Protein AF-A0A356HZ89-F1 (afdb_monomer)

Secondary structure (DSSP, 8-state):
------TT-------TTHHHHHHHHHH-S-------TTS-HHHHHHHH-TTSEEEETTSHHHHHHHHH-GGGGTTT-SSEEEESTTSSS-------PPP----

pLDDT: mean 74.41, std 18.17, range [31.27, 89.62]

Radius of gyration: 16.12 Å; Cα contacts (8 Å, |Δi|>4): 74; chains: 1; bounding box: 39×27×50 Å

Solvent-accessible surface area (backbone atoms only — not comparable to full-atom values): 6950 Å² total; per-residue (Å²): 134,84,79,88,76,66,97,80,72,86,73,82,77,84,58,88,59,52,66,57,50,56,53,47,44,51,73,32,51,73,78,89,88,84,75,73,84,92,76,48,65,68,59,48,48,60,66,78,40,66,88,33,50,80,44,51,54,82,40,64,69,51,44,49,38,53,73,77,44,52,61,78,80,45,74,93,51,82,41,75,42,74,40,67,62,84,80,51,92,88,67,84,87,84,75,84,49,68,54,51,70,76,131

Structure (mmCIF, N/CA/C/O backbone):
data_AF-A0A356HZ89-F1
#
_entry.id   AF-A0A356HZ89-F1
#
loop_
_atom_site.group_PDB
_atom_site.id
_atom_site.type_symbol
_atom_site.label_atom_id
_atom_site.label_alt_id
_atom_site.label_comp_id
_atom_site.label_asym_id
_atom_site.label_entity_id
_atom_site.label_seq_id
_atom_site.pdbx_PDB_ins_code
_atom_site.Cartn_x
_atom_site.Cartn_y
_atom_site.Cartn_z
_atom_site.occupancy
_atom_site.B_iso_or_equiv
_atom_site.auth_seq_id
_atom_site.auth_comp_id
_atom_site.auth_asym_id
_atom_site.auth_atom_id
_atom_site.pdbx_PDB_model_num
ATOM 1 N N . MET A 1 1 ? 23.434 -0.374 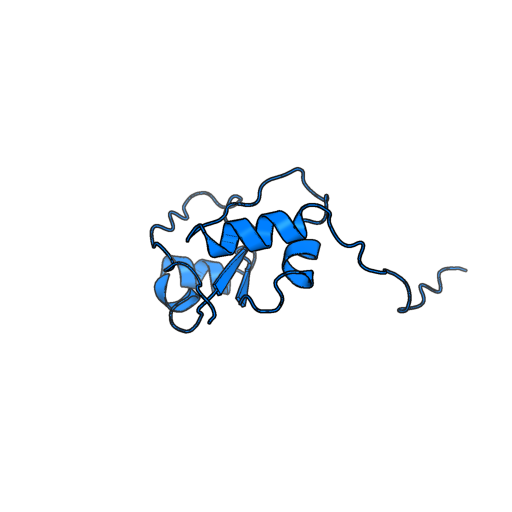30.217 1.00 41.09 1 MET A N 1
ATOM 2 C CA . MET A 1 1 ? 22.428 0.019 31.221 1.00 41.09 1 MET A CA 1
ATOM 3 C C . MET A 1 1 ? 21.217 0.525 30.458 1.00 41.09 1 MET A C 1
ATOM 5 O O . MET A 1 1 ? 21.298 1.642 29.982 1.00 41.09 1 MET A O 1
ATOM 9 N N . LYS A 1 2 ? 20.190 -0.342 30.334 1.00 43.72 2 LYS A N 1
ATOM 10 C CA . LYS A 1 2 ? 18.889 -0.183 29.638 1.00 43.72 2 LYS A CA 1
ATOM 11 C C . LYS A 1 2 ? 19.029 0.104 28.118 1.00 43.72 2 LYS A C 1
ATOM 13 O O . LYS A 1 2 ? 19.905 0.845 27.718 1.00 43.72 2 LYS A O 1
ATOM 18 N N . ASP A 1 3 ? 18.366 -0.594 27.201 1.00 49.69 3 ASP A N 1
ATOM 19 C CA . ASP A 1 3 ? 16.957 -0.966 27.204 1.00 49.69 3 ASP A CA 1
ATOM 20 C C . ASP A 1 3 ? 16.736 -2.366 26.605 1.00 49.69 3 ASP A C 1
ATOM 22 O O . ASP A 1 3 ? 16.980 -2.618 25.426 1.00 49.69 3 ASP A O 1
ATOM 26 N N . ASN A 1 4 ? 16.227 -3.278 27.436 1.00 56.88 4 ASN A N 1
ATOM 27 C CA . ASN A 1 4 ? 15.529 -4.473 26.979 1.00 56.88 4 ASN A CA 1
ATOM 28 C C . ASN A 1 4 ? 14.209 -4.017 26.347 1.00 56.88 4 ASN A C 1
ATOM 30 O O . ASN A 1 4 ? 13.190 -3.949 27.032 1.00 56.88 4 ASN A O 1
ATOM 34 N N . ILE A 1 5 ? 14.212 -3.678 25.061 1.00 56.53 5 ILE A N 1
ATOM 35 C CA . ILE A 1 5 ? 12.957 -3.553 24.320 1.00 56.53 5 ILE A CA 1
ATOM 36 C C . ILE A 1 5 ? 12.576 -4.980 23.935 1.00 56.53 5 ILE A C 1
ATOM 38 O O . ILE A 1 5 ? 13.051 -5.522 22.940 1.00 56.53 5 ILE A O 1
ATOM 42 N N . SER A 1 6 ? 11.779 -5.631 24.781 1.00 49.94 6 SER A N 1
ATOM 43 C CA . SER A 1 6 ? 11.153 -6.903 24.437 1.00 49.94 6 SER A CA 1
ATOM 44 C C . SER A 1 6 ? 10.403 -6.730 23.119 1.00 49.94 6 SER A C 1
ATOM 46 O O . SER A 1 6 ? 9.570 -5.831 23.007 1.00 49.94 6 SER A O 1
ATOM 48 N N . HIS A 1 7 ? 10.657 -7.610 22.151 1.00 53.50 7 HIS A N 1
ATOM 49 C CA . HIS A 1 7 ? 9.987 -7.672 20.844 1.00 53.50 7 HIS A CA 1
ATOM 50 C C . HIS A 1 7 ? 8.452 -7.865 20.921 1.00 53.50 7 HIS A C 1
ATOM 52 O O . HIS A 1 7 ? 7.808 -8.079 19.898 1.00 53.50 7 HIS A O 1
ATOM 58 N N . THR A 1 8 ? 7.862 -7.803 22.117 1.00 56.12 8 THR A N 1
ATOM 59 C CA . THR A 1 8 ? 6.512 -8.270 22.416 1.00 56.12 8 THR A CA 1
ATOM 60 C C . THR A 1 8 ? 5.442 -7.178 22.496 1.00 56.12 8 THR A C 1
ATOM 62 O O . THR A 1 8 ? 4.279 -7.535 22.395 1.00 56.12 8 THR A O 1
ATOM 65 N N . GLU A 1 9 ? 5.730 -5.873 22.618 1.00 56.50 9 GLU A N 1
ATOM 66 C CA . GLU A 1 9 ? 4.634 -4.894 22.822 1.00 56.50 9 GLU A CA 1
ATOM 67 C C . GLU A 1 9 ? 4.814 -3.529 22.135 1.00 56.50 9 GLU A C 1
ATOM 69 O O . GLU A 1 9 ? 4.724 -2.474 22.756 1.00 56.50 9 GLU A O 1
ATOM 74 N N . ILE A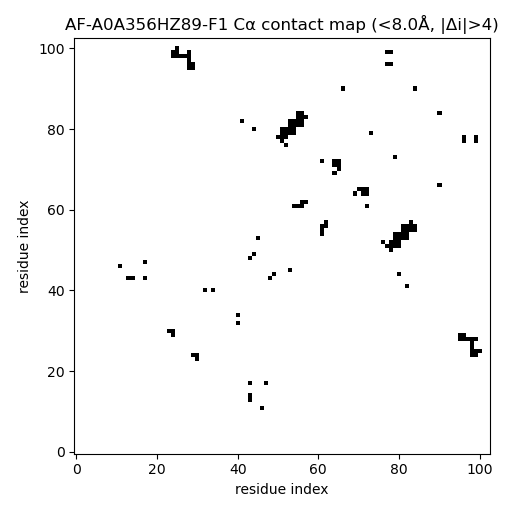 1 10 ? 4.952 -3.516 20.807 1.00 61.75 10 ILE A N 1
ATOM 75 C CA . ILE A 1 10 ? 4.331 -2.433 20.022 1.00 61.75 10 ILE A CA 1
ATOM 76 C C . ILE A 1 10 ? 3.028 -3.010 19.477 1.00 61.75 10 ILE A C 1
ATOM 78 O O . ILE A 1 10 ? 2.952 -3.447 18.330 1.00 61.75 10 ILE A O 1
ATOM 82 N N . ASN A 1 11 ? 2.011 -3.094 20.338 1.00 76.00 11 ASN A N 1
ATOM 83 C CA . ASN A 1 11 ? 0.696 -3.550 19.912 1.00 76.00 11 ASN A CA 1
ATOM 84 C C . ASN A 1 11 ? 0.115 -2.507 18.948 1.00 76.00 11 ASN A C 1
ATOM 86 O O . ASN A 1 11 ? 0.019 -1.320 19.275 1.00 76.00 11 ASN A O 1
ATOM 90 N N . TYR A 1 12 ? -0.218 -2.932 17.732 1.00 82.81 12 TYR A N 1
ATOM 91 C CA . TYR A 1 12 ? -0.766 -2.035 16.729 1.00 82.81 12 TYR A CA 1
ATOM 92 C C . TYR A 1 12 ? -2.123 -1.496 17.205 1.00 82.81 12 TYR A C 1
ATOM 94 O O . TYR A 1 12 ? -3.072 -2.243 17.443 1.00 82.81 12 TYR A O 1
ATOM 102 N N . ILE A 1 13 ? -2.222 -0.173 17.337 1.00 85.69 13 ILE A N 1
ATOM 103 C CA . ILE A 1 13 ? -3.469 0.484 17.726 1.00 85.69 13 ILE A CA 1
ATOM 104 C C . ILE A 1 13 ? -4.367 0.580 16.496 1.00 85.69 13 ILE A C 1
ATOM 106 O O . ILE A 1 13 ? -4.090 1.349 15.568 1.00 85.69 13 ILE A O 1
ATOM 110 N N . LYS A 1 14 ? -5.476 -0.165 16.520 1.00 85.12 14 LYS A N 1
ATOM 111 C CA . LYS A 1 14 ? -6.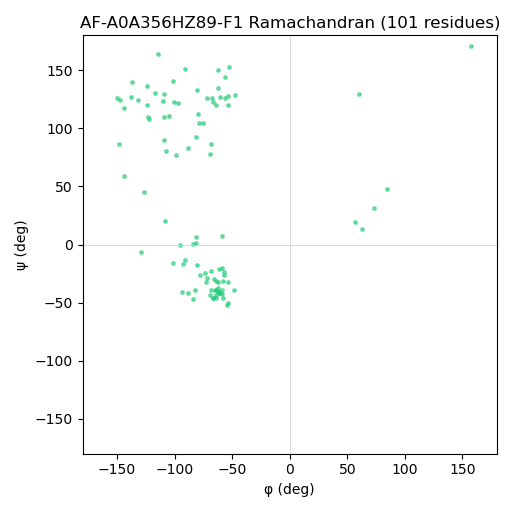474 -0.152 15.449 1.00 85.12 14 LYS A CA 1
ATOM 112 C C . LYS A 1 14 ? -6.986 1.265 15.201 1.00 85.12 14 LYS A C 1
ATOM 114 O O . LYS A 1 14 ? -7.463 1.954 16.107 1.00 85.12 14 LYS A O 1
ATOM 119 N N . ARG A 1 15 ? -6.905 1.714 13.950 1.00 85.81 15 ARG A N 1
ATOM 120 C CA . ARG A 1 15 ? -7.295 3.076 13.571 1.00 85.81 15 ARG A CA 1
ATOM 121 C C . ARG A 1 15 ? -8.806 3.174 13.419 1.00 85.81 15 ARG A C 1
ATOM 123 O O . ARG A 1 15 ? -9.414 2.398 12.690 1.00 85.81 15 ARG A O 1
ATOM 130 N N . ARG A 1 16 ? -9.411 4.215 14.002 1.00 88.25 16 ARG A N 1
ATOM 131 C CA . ARG A 1 16 ? -10.843 4.530 13.808 1.00 88.25 16 ARG A CA 1
ATOM 132 C C . ARG A 1 16 ? -11.216 4.742 12.335 1.00 88.25 16 ARG A C 1
ATOM 134 O O . ARG A 1 16 ? -12.361 4.520 11.965 1.00 88.25 16 ARG A O 1
ATOM 141 N N . LEU A 1 17 ? -10.253 5.161 11.512 1.00 85.94 17 LEU A N 1
ATOM 142 C CA . LEU A 1 17 ? -10.440 5.420 10.083 1.00 85.94 17 LEU A CA 1
ATOM 143 C C . LEU A 1 17 ? -10.413 4.143 9.221 1.00 85.94 17 LEU A C 1
ATOM 145 O O . LEU A 1 17 ? -10.908 4.166 8.099 1.00 85.94 17 LEU A O 1
ATOM 149 N N . ALA A 1 18 ? -9.883 3.029 9.739 1.00 86.06 18 ALA A N 1
ATOM 150 C CA . ALA A 1 18 ? -9.757 1.772 9.000 1.00 86.06 18 ALA A CA 1
ATOM 151 C C . ALA A 1 18 ? -11.082 1.264 8.385 1.00 86.06 18 ALA A C 1
ATOM 153 O O . ALA A 1 18 ? -11.097 1.010 7.179 1.00 86.06 18 ALA A O 1
ATOM 154 N N . PRO A 1 19 ? -12.211 1.166 9.125 1.00 87.69 19 PRO A N 1
ATOM 155 C CA . PRO A 1 19 ? -13.468 0.684 8.543 1.00 87.69 19 PRO A CA 1
ATOM 156 C C . PRO A 1 19 ? -14.007 1.608 7.447 1.00 87.69 19 PRO A C 1
ATOM 158 O O . PRO A 1 19 ? -14.479 1.126 6.422 1.00 87.69 19 PRO A O 1
ATOM 161 N N . ILE A 1 20 ? -13.888 2.926 7.632 1.00 88.38 20 ILE A N 1
ATOM 162 C CA . ILE A 1 20 ? -14.330 3.915 6.642 1.00 88.38 20 ILE A CA 1
AT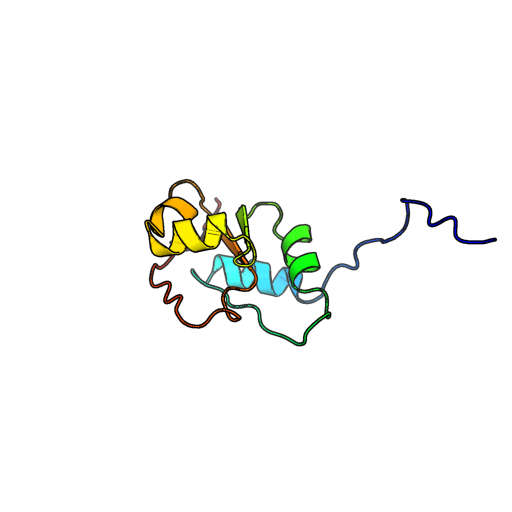OM 163 C C . ILE A 1 20 ? -13.495 3.765 5.370 1.00 88.38 20 ILE A C 1
ATOM 165 O O . ILE A 1 20 ? -14.050 3.674 4.285 1.00 88.38 20 ILE A O 1
ATOM 169 N N . MET A 1 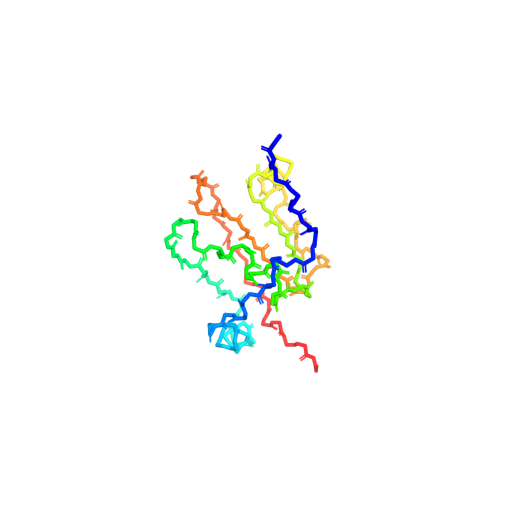21 ? -12.171 3.647 5.487 1.00 85.75 21 MET A N 1
ATOM 170 C CA . MET A 1 21 ? -11.314 3.441 4.318 1.00 85.75 21 MET A CA 1
ATOM 171 C C . MET A 1 21 ? -11.609 2.134 3.586 1.00 85.75 21 MET A C 1
ATOM 173 O O . MET A 1 21 ? -11.570 2.110 2.357 1.00 85.75 21 MET A O 1
ATOM 177 N N . ARG A 1 22 ? -11.927 1.053 4.306 1.00 85.44 22 ARG A N 1
ATOM 178 C CA . ARG A 1 22 ? -12.317 -0.219 3.685 1.00 85.44 22 ARG A CA 1
ATOM 179 C C . ARG A 1 22 ? -13.612 -0.078 2.876 1.00 85.44 22 ARG A C 1
ATOM 181 O O . ARG A 1 22 ? -13.701 -0.599 1.774 1.00 85.44 22 ARG A O 1
ATOM 188 N N . GLN A 1 23 ? -14.586 0.676 3.382 1.00 86.81 23 GLN A N 1
ATOM 189 C CA . GLN A 1 23 ? -15.814 0.981 2.638 1.00 86.81 23 GLN A CA 1
ATOM 190 C C . GLN A 1 23 ? -15.531 1.869 1.422 1.00 86.81 23 GLN A C 1
ATOM 192 O O . GLN A 1 23 ? -15.980 1.573 0.320 1.00 86.81 23 GLN A O 1
ATOM 197 N N . THR A 1 24 ? -14.733 2.925 1.595 1.00 85.19 24 THR A N 1
ATOM 198 C CA . THR A 1 24 ? -14.368 3.838 0.506 1.00 85.19 24 THR A CA 1
ATOM 199 C C . THR A 1 24 ? -13.613 3.110 -0.609 1.00 85.19 24 THR A C 1
ATOM 201 O O . THR A 1 24 ? -13.905 3.331 -1.775 1.00 85.19 24 THR A O 1
AT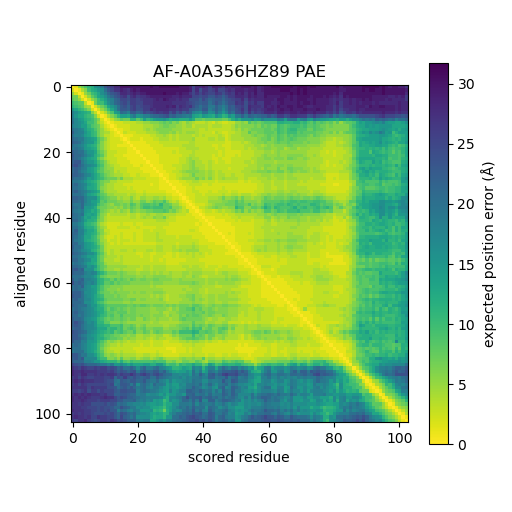OM 204 N N . THR A 1 25 ? -12.693 2.202 -0.278 1.00 84.69 25 THR A N 1
ATOM 205 C CA . THR A 1 25 ? -11.945 1.402 -1.273 1.00 84.69 25 THR A CA 1
ATOM 206 C C . THR A 1 25 ? -12.810 0.387 -2.023 1.00 84.69 25 THR A C 1
ATOM 208 O O . THR A 1 25 ? -12.462 0.021 -3.139 1.00 84.69 25 THR A O 1
ATOM 211 N N . ALA A 1 26 ? -13.948 -0.032 -1.461 1.00 82.94 26 ALA A N 1
ATOM 212 C CA . ALA A 1 26 ? -14.915 -0.876 -2.166 1.00 82.94 26 ALA A CA 1
ATOM 213 C C . ALA A 1 26 ? -15.785 -0.085 -3.161 1.00 82.94 26 ALA A C 1
ATOM 215 O O . ALA A 1 26 ? -16.284 -0.647 -4.132 1.00 82.94 26 ALA A O 1
ATOM 216 N N . ILE A 1 27 ? -15.979 1.216 -2.918 1.00 84.50 27 ILE A N 1
ATOM 217 C CA . ILE A 1 27 ? -16.834 2.091 -3.736 1.00 84.50 27 ILE A CA 1
ATOM 218 C C . ILE A 1 27 ? -16.022 2.807 -4.819 1.00 84.50 27 ILE A C 1
ATOM 220 O O . ILE A 1 27 ? -16.482 2.964 -5.948 1.00 84.50 27 ILE A O 1
ATOM 224 N N . PHE A 1 28 ? -14.820 3.267 -4.476 1.00 81.69 28 PHE A N 1
ATOM 225 C CA . PHE A 1 28 ? -13.984 4.083 -5.344 1.00 81.69 28 PHE A CA 1
ATOM 226 C C . PHE A 1 28 ? -12.774 3.297 -5.842 1.00 81.69 28 PHE A C 1
ATOM 228 O O . PHE A 1 28 ? -11.992 2.772 -5.055 1.00 81.69 28 PHE A O 1
ATOM 235 N N . SER A 1 29 ? -12.569 3.333 -7.158 1.00 80.62 29 SER A N 1
ATOM 236 C CA . SER A 1 29 ? -11.386 2.817 -7.856 1.00 80.62 29 SER A CA 1
ATOM 237 C C . SER A 1 29 ? -10.052 3.346 -7.328 1.00 80.62 29 SER A C 1
ATOM 239 O O . SER A 1 29 ? -9.035 2.663 -7.397 1.00 80.62 29 SER A O 1
ATOM 241 N N . VAL A 1 30 ? -10.035 4.589 -6.840 1.00 84.12 30 VAL A N 1
ATOM 242 C CA . VAL A 1 30 ? -8.827 5.260 -6.354 1.00 84.12 30 VAL A CA 1
ATOM 243 C C . VAL A 1 30 ? -9.160 6.018 -5.077 1.00 84.12 30 VAL A C 1
ATOM 245 O O . VAL A 1 30 ? -10.070 6.846 -5.053 1.00 84.12 30 VAL A O 1
ATOM 248 N N . VAL A 1 31 ? -8.388 5.763 -4.019 1.00 85.50 31 VAL A N 1
ATOM 249 C CA . VAL A 1 31 ? -8.505 6.450 -2.728 1.00 85.50 31 VAL A CA 1
ATOM 250 C C . VAL A 1 31 ? -7.161 7.069 -2.373 1.00 85.50 31 VAL A C 1
ATOM 252 O O . VAL A 1 31 ? -6.165 6.368 -2.218 1.00 85.50 31 VAL A O 1
ATOM 255 N N . VAL A 1 32 ? -7.134 8.393 -2.216 1.00 87.25 32 VAL A N 1
ATOM 256 C CA . VAL A 1 32 ? -5.925 9.121 -1.819 1.00 87.25 32 VAL A CA 1
ATOM 257 C C . VAL A 1 32 ? -5.959 9.374 -0.317 1.00 87.25 32 VAL A C 1
ATOM 259 O O . VAL A 1 32 ? -6.875 10.012 0.200 1.00 87.25 32 VAL A O 1
ATOM 262 N N . VAL A 1 33 ? -4.940 8.888 0.390 1.00 84.19 33 VAL A N 1
ATOM 263 C CA . VAL A 1 33 ? -4.803 9.050 1.841 1.00 84.19 33 VAL A CA 1
ATOM 264 C C . VAL A 1 33 ? -3.743 10.106 2.115 1.00 84.19 33 VAL A C 1
ATOM 266 O O . VAL A 1 33 ? -2.554 9.880 1.907 1.00 84.19 33 VAL A O 1
ATOM 269 N N . THR A 1 34 ? -4.166 11.263 2.614 1.00 85.06 34 THR A N 1
ATOM 270 C CA . THR A 1 34 ? -3.266 12.360 2.988 1.00 85.06 34 THR A CA 1
ATOM 271 C C . THR A 1 34 ? -3.308 12.610 4.496 1.00 85.06 34 THR A C 1
ATOM 273 O O . THR A 1 34 ? -4.171 12.108 5.214 1.00 85.06 34 THR A O 1
ATOM 276 N N . GLY A 1 35 ? -2.321 13.343 5.013 1.00 82.00 35 GLY A N 1
ATOM 277 C CA . GLY A 1 35 ? -2.257 13.724 6.424 1.00 82.00 35 GLY A CA 1
ATOM 278 C C . GLY A 1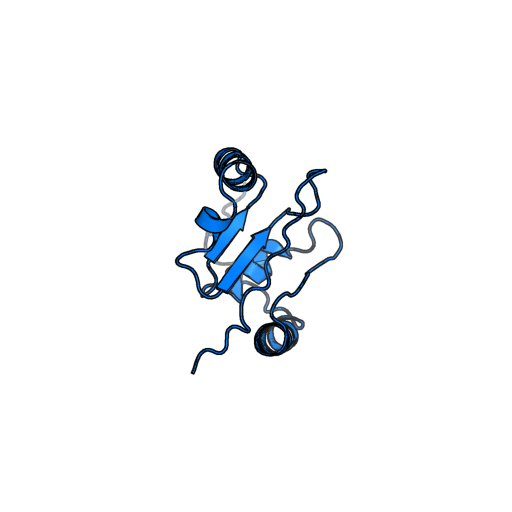 35 ? -0.837 14.058 6.870 1.00 82.00 35 GLY A C 1
ATOM 279 O O . GLY A 1 35 ? 0.125 13.790 6.146 1.00 82.00 35 GLY A O 1
ATOM 280 N N . ALA A 1 36 ? -0.698 14.605 8.080 1.00 80.94 36 ALA A N 1
ATOM 281 C CA . ALA A 1 36 ? 0.581 15.068 8.623 1.00 80.94 36 ALA A CA 1
ATOM 282 C C . ALA A 1 36 ? 1.692 13.996 8.575 1.00 80.94 36 ALA A C 1
ATOM 284 O O . ALA A 1 36 ? 1.431 12.785 8.575 1.00 80.94 36 ALA A O 1
ATOM 285 N N . ARG A 1 37 ? 2.956 14.430 8.497 1.00 78.25 37 ARG A N 1
ATOM 286 C CA . ARG A 1 37 ? 4.112 13.519 8.558 1.00 78.25 37 ARG A CA 1
ATOM 287 C C . ARG A 1 37 ? 4.136 12.802 9.916 1.00 78.25 37 ARG A C 1
ATOM 289 O O . ARG A 1 37 ? 3.642 13.331 10.903 1.00 78.25 37 ARG A O 1
ATOM 296 N N . GLN A 1 38 ? 4.662 11.575 9.939 1.00 78.88 38 GLN A N 1
ATOM 297 C CA . GLN A 1 38 ? 4.872 10.777 11.162 1.00 78.88 38 GLN A CA 1
ATOM 298 C C . GLN A 1 38 ? 3.616 10.376 11.966 1.00 78.88 38 GLN A C 1
ATOM 300 O O . GLN A 1 38 ? 3.733 9.815 13.045 1.00 78.88 38 GLN A O 1
ATOM 305 N N . VAL A 1 39 ? 2.406 10.524 11.415 1.00 83.62 39 VAL A N 1
ATOM 306 C CA . VAL A 1 39 ? 1.165 10.020 12.055 1.00 83.62 39 VAL A CA 1
ATOM 307 C C . VAL A 1 39 ? 0.911 8.518 11.828 1.00 83.62 39 VAL A C 1
ATOM 309 O O . VAL A 1 39 ? -0.154 8.000 12.151 1.00 83.62 39 VAL A O 1
ATOM 312 N N . GLY A 1 40 ? 1.866 7.809 11.215 1.00 81.88 40 GLY A N 1
ATOM 313 C CA . GLY A 1 40 ? 1.809 6.364 10.968 1.00 81.88 40 GLY A CA 1
ATOM 314 C C . GLY A 1 40 ? 0.844 5.926 9.858 1.00 81.88 40 GLY A C 1
ATOM 315 O O . GLY A 1 40 ? 0.249 4.853 9.960 1.00 81.88 40 GLY A O 1
ATOM 316 N N . LYS A 1 41 ? 0.616 6.737 8.817 1.00 87.88 41 LYS A N 1
ATOM 317 C CA . LYS A 1 41 ? -0.260 6.377 7.677 1.00 87.88 41 LYS A CA 1
ATOM 318 C C . LYS A 1 41 ? 0.167 5.053 7.035 1.00 87.88 41 LYS A C 1
ATOM 320 O O . LYS A 1 41 ? -0.635 4.127 6.987 1.00 87.88 41 LYS A O 1
ATOM 325 N N . SER A 1 42 ? 1.447 4.937 6.683 1.00 85.44 42 SER A N 1
ATOM 326 C CA . SER A 1 42 ? 2.039 3.727 6.104 1.00 85.44 42 SER A CA 1
ATOM 327 C C . SER A 1 42 ? 1.891 2.516 7.027 1.00 85.44 42 SER A C 1
ATOM 329 O O . SER A 1 42 ? 1.547 1.435 6.567 1.00 85.44 42 SER A O 1
ATOM 331 N N . THR A 1 43 ? 2.045 2.696 8.344 1.00 88.25 43 THR A N 1
ATOM 332 C CA . THR A 1 43 ? 1.828 1.624 9.331 1.00 88.25 43 THR A CA 1
ATOM 333 C C . THR A 1 43 ? 0.393 1.098 9.308 1.00 88.25 43 THR A C 1
ATOM 335 O O . THR A 1 43 ? 0.190 -0.107 9.369 1.00 88.25 43 THR A O 1
ATOM 338 N N . MET A 1 44 ? -0.608 1.973 9.199 1.00 87.81 44 MET A N 1
ATOM 339 C CA . MET A 1 44 ? -2.014 1.555 9.102 1.00 87.81 44 MET A CA 1
ATOM 340 C C . MET A 1 44 ? -2.308 0.861 7.778 1.00 87.81 44 MET A C 1
ATOM 342 O O . MET A 1 44 ? -2.966 -0.170 7.779 1.00 87.81 44 MET A O 1
ATOM 346 N N . LEU A 1 45 ? -1.801 1.396 6.665 1.00 88.00 45 LEU A N 1
ATOM 347 C CA . LEU A 1 45 ? -1.958 0.774 5.351 1.00 88.00 45 LEU A CA 1
ATOM 348 C C . LEU A 1 45 ? -1.377 -0.647 5.342 1.00 88.00 45 LEU A C 1
ATOM 350 O O . LEU A 1 45 ? -2.060 -1.581 4.943 1.00 88.00 45 LEU A O 1
ATOM 354 N N . ARG A 1 46 ? -0.172 -0.833 5.891 1.00 87.25 46 ARG A N 1
ATOM 355 C CA . ARG A 1 46 ? 0.469 -2.153 5.993 1.00 87.25 46 ARG A CA 1
ATOM 356 C C . ARG A 1 46 ? -0.260 -3.127 6.924 1.00 87.25 46 ARG A C 1
ATOM 358 O O . ARG A 1 46 ? -0.178 -4.323 6.693 1.00 87.25 46 ARG A O 1
ATOM 365 N N . ASN A 1 47 ? -0.945 -2.647 7.966 1.00 88.81 47 ASN A N 1
ATOM 366 C CA . ASN A 1 47 ? -1.643 -3.519 8.919 1.00 88.81 47 ASN A CA 1
ATOM 367 C C . ASN A 1 47 ? -3.086 -3.850 8.505 1.00 88.81 47 ASN A C 1
ATOM 369 O O . ASN A 1 47 ? -3.501 -4.992 8.666 1.00 88.81 47 ASN A O 1
ATOM 373 N N . GLU A 1 48 ? -3.851 -2.883 7.989 1.00 85.75 48 GLU A N 1
ATOM 374 C CA . GLU A 1 48 ? -5.292 -3.037 7.694 1.00 85.75 48 GLU A CA 1
ATOM 375 C C . GLU A 1 48 ? -5.573 -3.477 6.245 1.00 85.75 48 GLU A C 1
ATOM 377 O O . GLU A 1 48 ? -6.678 -3.925 5.934 1.00 85.75 48 GLU A O 1
ATOM 382 N N . PHE A 1 49 ? -4.590 -3.337 5.351 1.00 88.38 49 PHE A N 1
ATOM 383 C CA . PHE A 1 49 ? -4.694 -3.664 3.925 1.00 88.38 49 PHE A CA 1
ATOM 384 C C . PHE A 1 49 ? -3.575 -4.622 3.499 1.00 88.38 49 PHE A C 1
ATOM 386 O O . PHE A 1 49 ? -2.923 -4.433 2.476 1.00 88.38 49 PHE A O 1
ATOM 393 N N . GLN A 1 50 ? -3.337 -5.661 4.302 1.00 86.75 50 GLN A N 1
ATOM 394 C CA . GLN A 1 50 ? -2.333 -6.700 4.016 1.00 86.75 50 GLN A CA 1
ATOM 395 C C . GLN A 1 50 ? -2.624 -7.473 2.722 1.00 86.75 50 GLN A C 1
ATOM 397 O O . GLN A 1 50 ? -1.733 -8.080 2.141 1.00 86.75 50 GLN A O 1
ATOM 402 N N . ASP A 1 51 ? -3.877 -7.450 2.276 1.00 85.12 51 ASP A N 1
ATOM 403 C CA . ASP A 1 51 ? -4.348 -8.082 1.052 1.00 85.12 51 ASP A CA 1
ATOM 404 C C . ASP A 1 51 ? -4.138 -7.226 -0.208 1.00 85.12 51 ASP A C 1
ATOM 406 O O . ASP A 1 51 ? -4.526 -7.649 -1.296 1.00 85.12 51 ASP A O 1
ATOM 410 N N . PHE A 1 52 ? -3.562 -6.028 -0.067 1.00 87.38 52 PHE A N 1
ATOM 411 C CA . PHE A 1 52 ? -3.203 -5.142 -1.168 1.00 87.38 52 PHE A CA 1
ATOM 412 C C . PHE A 1 52 ? -1.703 -5.260 -1.422 1.00 87.38 52 PHE A C 1
ATOM 414 O O . PHE A 1 52 ? -0.895 -5.296 -0.492 1.00 87.38 52 PHE A O 1
ATOM 421 N N . ALA A 1 53 ? -1.305 -5.249 -2.689 1.00 89.06 53 ALA A N 1
ATOM 422 C CA . ALA A 1 53 ? 0.105 -5.158 -3.021 1.00 89.06 53 ALA A CA 1
ATOM 423 C C . ALA A 1 53 ? 0.637 -3.777 -2.625 1.00 89.06 53 ALA A C 1
ATOM 425 O O . ALA A 1 53 ? 0.105 -2.750 -3.043 1.00 89.06 53 ALA A O 1
ATOM 426 N N . TYR A 1 54 ? 1.702 -3.747 -1.832 1.00 87.75 54 TYR A N 1
ATOM 427 C CA . TYR A 1 54 ? 2.293 -2.506 -1.349 1.00 87.75 54 TYR A CA 1
ATOM 428 C C . TYR A 1 54 ? 3.529 -2.146 -2.177 1.00 87.75 54 TYR A C 1
ATOM 430 O O . TYR A 1 54 ? 4.476 -2.926 -2.272 1.00 87.75 54 TYR A O 1
ATOM 438 N N . ILE A 1 55 ? 3.515 -0.957 -2.772 1.00 88.50 55 ILE A N 1
ATOM 439 C CA . ILE A 1 55 ? 4.583 -0.402 -3.603 1.00 88.50 55 ILE A CA 1
ATOM 440 C C . ILE A 1 55 ? 4.991 0.943 -3.007 1.00 88.50 55 ILE A C 1
ATOM 442 O O . ILE A 1 55 ? 4.138 1.745 -2.636 1.00 88.50 55 ILE A O 1
ATOM 446 N N . THR A 1 56 ? 6.293 1.206 -2.920 1.00 87.19 56 THR A N 1
ATOM 447 C CA . THR A 1 56 ? 6.822 2.485 -2.433 1.00 87.19 56 THR A CA 1
ATOM 448 C C . THR A 1 56 ? 7.614 3.188 -3.526 1.00 87.19 56 THR A C 1
ATOM 450 O O . THR A 1 56 ? 8.488 2.583 -4.141 1.00 87.19 56 THR A O 1
ATOM 453 N N . MET A 1 57 ? 7.328 4.470 -3.757 1.00 86.38 57 MET A N 1
ATOM 454 C CA . MET A 1 57 ? 8.045 5.292 -4.746 1.00 86.38 57 MET A CA 1
ATOM 455 C C . MET A 1 57 ? 9.377 5.845 -4.211 1.00 86.38 57 MET A C 1
ATOM 457 O O . MET A 1 57 ? 10.105 6.561 -4.910 1.00 86.38 57 MET A O 1
ATOM 461 N N . ASP A 1 58 ? 9.728 5.513 -2.970 1.00 83.62 58 ASP A N 1
ATOM 462 C CA . ASP A 1 58 ? 11.074 5.742 -2.447 1.00 83.62 58 ASP A CA 1
ATOM 463 C C . ASP A 1 58 ? 12.095 4.759 -3.026 1.00 83.62 58 ASP A C 1
ATOM 465 O O . ASP A 1 58 ? 13.273 5.101 -3.119 1.00 83.62 58 ASP A O 1
ATOM 469 N N . ASP A 1 59 ? 11.646 3.588 -3.480 1.00 86.50 59 ASP A N 1
ATOM 470 C CA . ASP A 1 59 ? 12.494 2.608 -4.151 1.00 86.50 59 ASP A CA 1
ATOM 471 C C . ASP A 1 59 ? 12.865 3.099 -5.563 1.00 86.50 59 ASP A C 1
ATOM 473 O O . ASP A 1 59 ? 12.005 3.468 -6.372 1.00 86.50 59 ASP A O 1
ATOM 477 N N . TYR A 1 60 ? 14.168 3.137 -5.843 1.00 85.44 60 TYR A N 1
ATOM 478 C CA . TYR A 1 60 ? 14.704 3.606 -7.117 1.00 85.44 60 TYR A CA 1
ATOM 479 C C . TYR A 1 60 ? 14.295 2.699 -8.284 1.00 85.44 60 TYR A C 1
ATOM 481 O O . TYR A 1 60 ? 13.917 3.208 -9.339 1.00 85.44 60 TYR A O 1
ATOM 489 N N . ASP A 1 61 ? 14.276 1.382 -8.082 1.00 86.75 61 ASP A N 1
ATOM 490 C CA . ASP A 1 61 ? 13.926 0.422 -9.130 1.00 86.75 61 ASP A CA 1
ATOM 491 C C . ASP A 1 61 ? 12.444 0.548 -9.494 1.00 86.75 61 ASP A C 1
ATOM 493 O O . ASP A 1 61 ? 12.059 0.505 -10.664 1.00 86.75 61 ASP A O 1
ATOM 497 N N . ILE A 1 62 ? 11.591 0.755 -8.487 1.00 86.69 62 ILE A N 1
ATOM 498 C CA . ILE A 1 62 ? 10.160 1.009 -8.685 1.00 86.69 62 ILE A CA 1
ATOM 499 C C . ILE A 1 62 ? 9.944 2.323 -9.432 1.00 86.69 62 ILE A C 1
ATOM 501 O O . ILE A 1 62 ? 9.128 2.380 -10.350 1.00 86.69 62 ILE A O 1
ATOM 505 N N . MET A 1 63 ? 10.681 3.371 -9.068 1.00 85.25 63 MET A N 1
ATOM 506 C CA . MET A 1 63 ? 10.632 4.662 -9.754 1.00 85.25 63 MET A CA 1
ATOM 507 C C . MET A 1 63 ? 11.040 4.563 -11.222 1.00 85.25 63 MET A C 1
ATOM 509 O O . MET A 1 63 ? 10.420 5.197 -12.076 1.00 85.25 63 MET A O 1
ATOM 513 N N . GLU A 1 64 ? 12.083 3.794 -11.523 1.00 86.44 64 GLU A N 1
ATOM 514 C CA . GLU A 1 64 ? 12.533 3.565 -12.891 1.00 86.44 64 GLU A CA 1
ATOM 515 C C . GLU A 1 64 ? 11.490 2.772 -13.688 1.00 86.44 64 GLU A C 1
ATOM 517 O O . GLU A 1 64 ? 11.088 3.205 -14.770 1.00 86.44 64 GLU A O 1
ATOM 522 N N . ARG A 1 65 ? 10.945 1.690 -13.117 1.00 85.44 65 ARG A N 1
ATOM 523 C CA . ARG A 1 65 ? 9.852 0.918 -13.734 1.00 85.44 65 ARG A CA 1
ATOM 524 C C . ARG A 1 65 ? 8.612 1.768 -13.982 1.00 85.44 65 ARG A C 1
ATOM 526 O O . ARG A 1 65 ? 8.062 1.711 -15.072 1.00 85.44 65 ARG A O 1
ATOM 533 N N . ALA A 1 66 ? 8.220 2.615 -13.031 1.00 86.06 66 ALA A N 1
ATOM 534 C CA . ALA A 1 66 ? 7.091 3.533 -13.186 1.00 86.06 66 ALA A CA 1
ATOM 535 C C . ALA A 1 66 ? 7.251 4.490 -14.378 1.00 86.06 66 ALA A C 1
ATOM 537 O O . ALA A 1 66 ? 6.257 4.901 -14.974 1.00 86.06 66 ALA A O 1
ATOM 538 N N . ARG A 1 67 ? 8.493 4.870 -14.705 1.00 84.38 67 ARG A N 1
ATOM 539 C CA . ARG A 1 67 ? 8.809 5.751 -15.837 1.00 84.38 67 ARG A CA 1
ATOM 540 C C . ARG A 1 67 ? 8.868 5.006 -17.166 1.00 84.38 67 ARG A C 1
ATOM 542 O O . ARG A 1 67 ? 8.449 5.568 -18.172 1.00 84.38 67 ARG A O 1
ATOM 549 N N . LEU A 1 68 ? 9.423 3.794 -17.173 1.00 87.12 68 LEU A N 1
ATOM 550 C CA . LEU A 1 68 ? 9.642 3.008 -18.389 1.00 87.12 68 LEU A CA 1
ATOM 551 C C . LEU A 1 68 ? 8.396 2.223 -18.818 1.00 87.12 68 LEU A C 1
ATOM 553 O O . LEU A 1 68 ? 8.032 2.250 -19.989 1.00 87.12 68 LEU A O 1
ATOM 557 N N . ASP A 1 69 ? 7.747 1.538 -17.876 1.00 85.81 69 ASP A N 1
ATOM 558 C CA . ASP A 1 69 ? 6.536 0.743 -18.091 1.00 85.81 69 ASP A CA 1
ATOM 559 C C . ASP A 1 69 ? 5.656 0.765 -16.824 1.00 85.81 69 ASP A C 1
ATOM 561 O O . ASP A 1 69 ? 5.755 -0.124 -15.970 1.00 85.81 69 ASP A O 1
ATOM 565 N N . PRO A 1 70 ? 4.779 1.771 -16.671 1.00 81.75 70 PRO A N 1
ATOM 566 C CA . PRO A 1 70 ? 3.924 1.890 -15.495 1.00 81.75 70 PRO A CA 1
ATOM 567 C C . PRO A 1 70 ? 2.953 0.711 -15.336 1.00 81.75 70 PRO A C 1
ATOM 569 O O . PRO A 1 70 ? 2.682 0.306 -14.206 1.00 81.75 70 PRO A O 1
ATOM 572 N N . GLN A 1 71 ? 2.487 0.100 -16.433 1.00 83.75 71 GLN A N 1
ATOM 573 C CA . GLN A 1 71 ? 1.543 -1.022 -16.365 1.00 83.75 71 GLN A CA 1
ATOM 574 C C . GLN A 1 71 ? 2.153 -2.248 -15.684 1.00 83.75 71 GLN A C 1
ATOM 576 O O . GLN A 1 71 ? 1.448 -2.993 -15.001 1.00 83.75 71 GLN A O 1
ATOM 581 N N . SER A 1 72 ? 3.469 -2.445 -15.811 1.00 85.31 72 SER A N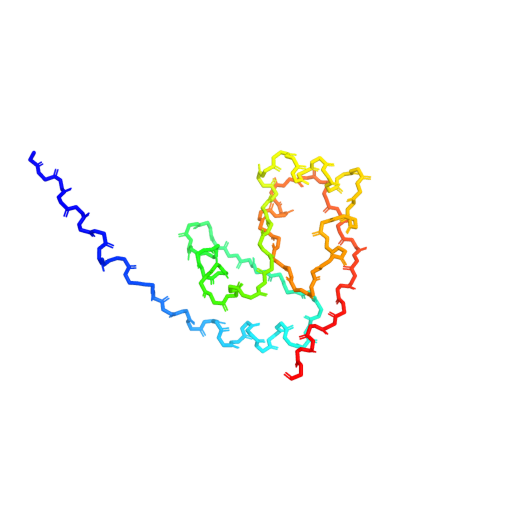 1
ATOM 582 C CA . SER A 1 72 ? 4.186 -3.526 -15.123 1.00 85.31 72 SER A CA 1
ATOM 583 C C . SER A 1 72 ? 4.028 -3.499 -13.596 1.00 85.31 72 SER A C 1
ATOM 585 O O . SER A 1 72 ? 4.152 -4.535 -12.944 1.00 85.31 72 SER A O 1
ATOM 587 N N . LEU A 1 73 ? 3.717 -2.341 -13.001 1.00 83.31 73 LEU A N 1
ATOM 588 C CA . LEU A 1 73 ? 3.563 -2.212 -11.553 1.00 83.31 73 LEU A CA 1
ATOM 589 C C . LEU A 1 73 ? 2.287 -2.883 -11.033 1.00 83.31 73 LEU A C 1
ATOM 591 O O . LEU A 1 73 ? 2.277 -3.329 -9.876 1.00 83.31 73 LEU A O 1
ATOM 595 N N . TRP A 1 74 ? 1.243 -2.961 -11.867 1.00 82.56 74 TRP A N 1
ATOM 596 C CA . TRP A 1 74 ? -0.109 -3.368 -11.469 1.00 82.56 74 TRP A CA 1
ATOM 597 C C . TRP A 1 74 ? -0.765 -4.467 -12.299 1.00 82.56 74 TRP A C 1
ATOM 599 O O . TRP A 1 74 ? -1.816 -4.949 -11.894 1.00 82.56 74 TRP A O 1
ATOM 609 N N . ARG A 1 75 ? -0.151 -4.903 -13.403 1.00 82.19 75 ARG A N 1
ATOM 610 C CA . ARG A 1 75 ? -0.720 -5.893 -14.334 1.00 82.19 75 ARG A CA 1
ATOM 611 C C . ARG A 1 75 ? -1.279 -7.158 -13.665 1.00 82.19 75 ARG A C 1
ATOM 613 O O . ARG A 1 75 ? -2.337 -7.621 -14.070 1.00 82.19 75 ARG A O 1
ATOM 620 N N . ASP A 1 76 ? -0.605 -7.664 -12.634 1.00 84.44 76 ASP A N 1
ATOM 621 C CA . ASP A 1 76 ? -0.952 -8.931 -11.970 1.00 84.44 76 ASP A CA 1
ATOM 622 C C . ASP A 1 76 ? -1.546 -8.730 -10.562 1.00 84.44 76 ASP A C 1
ATOM 624 O O . ASP A 1 76 ? -1.463 -9.614 -9.708 1.00 84.44 76 ASP A O 1
ATOM 628 N N . LYS A 1 77 ? -2.068 -7.533 -10.264 1.00 82.69 77 LYS A N 1
ATOM 629 C CA . LYS A 1 77 ? -2.527 -7.156 -8.920 1.00 82.69 77 LYS A CA 1
ATOM 630 C C . LYS A 1 77 ? -3.910 -6.519 -8.971 1.00 82.69 77 LYS A C 1
ATOM 632 O O . LYS A 1 77 ? -4.092 -5.474 -9.585 1.00 82.69 77 LYS A O 1
ATOM 637 N N . ASP A 1 78 ? -4.839 -7.084 -8.208 1.00 82.69 78 ASP A N 1
ATOM 638 C CA . ASP A 1 78 ? -6.221 -6.586 -8.137 1.00 82.69 78 ASP A CA 1
ATOM 639 C C . ASP A 1 78 ? -6.350 -5.267 -7.363 1.00 82.69 78 ASP A C 1
ATOM 641 O O . ASP A 1 78 ? -7.226 -4.448 -7.620 1.00 82.69 78 ASP A O 1
ATOM 645 N N . CYS A 1 79 ? -5.492 -5.081 -6.363 1.00 85.06 79 CYS A N 1
ATOM 646 C CA . CYS A 1 79 ? -5.623 -4.049 -5.346 1.00 85.06 79 CYS A CA 1
ATOM 647 C C . CYS A 1 79 ? -4.213 -3.604 -4.927 1.00 85.06 79 CYS A C 1
ATOM 649 O O . CYS A 1 79 ? -3.386 -4.436 -4.539 1.00 85.06 79 CYS A O 1
ATOM 651 N N . ILE A 1 80 ? -3.912 -2.304 -5.020 1.00 89.12 80 ILE A N 1
ATOM 652 C CA . ILE A 1 80 ? -2.542 -1.790 -4.855 1.00 89.12 80 ILE A CA 1
ATOM 653 C C . ILE A 1 80 ? -2.524 -0.532 -4.003 1.00 89.12 80 ILE A C 1
ATOM 655 O O . ILE A 1 80 ? -3.365 0.353 -4.141 1.00 89.12 80 ILE A O 1
ATOM 659 N N . ILE A 1 81 ? -1.514 -0.449 -3.147 1.00 89.62 81 ILE A N 1
ATOM 660 C CA . ILE A 1 81 ? -1.162 0.738 -2.383 1.00 89.62 81 ILE A CA 1
ATOM 661 C C . ILE A 1 81 ? 0.147 1.274 -2.939 1.00 89.62 81 ILE A C 1
ATOM 663 O O . ILE A 1 81 ? 1.148 0.562 -2.967 1.00 89.62 81 ILE A O 1
ATOM 667 N N . ILE A 1 82 ? 0.131 2.539 -3.350 1.00 89.06 82 ILE A N 1
ATOM 668 C CA . ILE A 1 82 ? 1.321 3.266 -3.786 1.00 89.06 82 ILE A CA 1
ATOM 669 C C . ILE A 1 82 ? 1.640 4.308 -2.715 1.00 89.06 82 ILE A C 1
ATOM 671 O O . ILE A 1 82 ? 0.894 5.273 -2.542 1.00 89.06 82 ILE A O 1
ATOM 675 N N . ASP A 1 83 ? 2.723 4.098 -1.974 1.00 86.69 83 ASP A N 1
ATOM 676 C CA . ASP A 1 83 ? 3.185 5.023 -0.939 1.00 86.69 83 ASP A CA 1
ATOM 677 C C . ASP A 1 83 ? 4.170 6.058 -1.504 1.00 86.69 83 ASP A C 1
ATOM 679 O O . ASP A 1 83 ? 4.876 5.800 -2.482 1.00 86.69 83 ASP A O 1
ATOM 683 N N . GLU A 1 84 ? 4.196 7.242 -0.889 1.00 82.12 84 GLU A N 1
ATOM 684 C CA . GLU A 1 84 ? 5.070 8.380 -1.241 1.00 82.12 84 GLU A CA 1
ATOM 685 C C . GLU A 1 84 ? 4.961 8.886 -2.701 1.00 82.12 84 GLU A C 1
ATOM 687 O O . GLU A 1 84 ? 5.798 9.651 -3.185 1.00 82.12 84 GLU A O 1
ATOM 692 N N . ALA A 1 85 ? 3.864 8.566 -3.397 1.00 72.00 85 ALA A N 1
ATOM 693 C CA . ALA A 1 85 ? 3.606 9.007 -4.775 1.00 72.00 85 ALA A CA 1
ATOM 694 C C . ALA A 1 85 ? 3.569 10.541 -4.960 1.00 72.00 85 ALA A C 1
ATOM 696 O O . ALA A 1 85 ? 3.729 11.039 -6.071 1.00 72.00 85 ALA A O 1
ATOM 697 N N . LEU A 1 86 ? 3.360 11.302 -3.879 1.00 62.22 86 LEU A N 1
ATOM 698 C CA . LEU A 1 86 ? 3.212 12.762 -3.902 1.00 62.22 86 LEU A CA 1
ATOM 699 C C . LEU A 1 86 ? 4.537 13.524 -3.728 1.00 62.22 86 LEU A C 1
ATOM 701 O O . LEU A 1 86 ? 4.567 14.728 -3.974 1.00 62.22 86 LEU A O 1
ATOM 705 N N . CYS A 1 87 ? 5.627 12.867 -3.307 1.00 54.12 87 CYS A N 1
ATOM 706 C CA . CYS A 1 87 ? 6.867 13.560 -2.937 1.00 54.12 87 CYS A CA 1
ATOM 707 C C . CYS A 1 87 ? 7.911 13.652 -4.070 1.00 54.12 87 CYS A C 1
ATOM 709 O O . CYS A 1 87 ? 8.957 14.273 -3.881 1.00 54.12 87 CYS A O 1
ATOM 711 N N . LYS A 1 88 ? 7.630 13.112 -5.267 1.00 39.84 88 LYS A N 1
ATOM 712 C CA . LYS A 1 88 ? 8.493 13.253 -6.452 1.00 39.84 88 LYS A CA 1
ATOM 713 C C . LYS A 1 88 ? 7.720 13.896 -7.604 1.00 39.84 88 LYS A C 1
ATOM 715 O O . LYS A 1 88 ? 6.840 13.290 -8.208 1.00 39.84 88 LYS A O 1
ATOM 720 N N . CYS A 1 89 ? 8.056 15.153 -7.891 1.00 34.19 89 CYS A N 1
ATOM 721 C CA . CYS A 1 89 ? 7.576 15.900 -9.050 1.00 34.19 89 CYS A CA 1
ATOM 722 C C . CYS A 1 89 ? 7.703 15.042 -10.329 1.00 34.19 89 CYS A C 1
ATOM 724 O O . CYS A 1 89 ? 8.783 14.528 -10.598 1.00 34.19 89 CYS A O 1
ATOM 726 N N . GLN A 1 90 ? 6.616 14.928 -11.106 1.00 36.66 90 GLN A N 1
ATOM 727 C CA . GLN A 1 90 ? 6.466 14.177 -12.374 1.00 36.66 90 GLN A CA 1
ATOM 728 C C . GLN A 1 90 ? 6.132 12.674 -12.315 1.00 36.66 90 GLN A C 1
ATOM 730 O O . GLN A 1 90 ? 6.677 11.892 -13.089 1.00 36.66 90 GLN A O 1
ATOM 735 N N . ILE A 1 91 ? 5.140 12.261 -11.523 1.00 36.19 91 ILE A N 1
ATOM 736 C CA . ILE A 1 91 ? 4.425 11.006 -11.819 1.00 36.19 91 ILE A CA 1
ATOM 737 C C . ILE A 1 91 ? 2.938 11.310 -11.957 1.00 36.19 91 ILE A C 1
ATOM 739 O O . ILE A 1 91 ? 2.264 11.666 -10.995 1.00 36.19 91 ILE A O 1
ATOM 743 N N . ARG A 1 92 ? 2.436 11.224 -13.191 1.00 31.27 92 ARG A N 1
ATOM 744 C CA . ARG A 1 92 ? 1.030 11.444 -13.536 1.00 31.27 92 ARG A CA 1
ATOM 745 C C . ARG A 1 92 ? 0.415 10.083 -13.859 1.00 31.27 92 ARG A C 1
ATOM 747 O O . ARG A 1 92 ? 0.340 9.701 -15.020 1.00 31.27 92 ARG A O 1
ATOM 754 N N . ILE A 1 93 ? 0.052 9.324 -12.823 1.00 36.50 93 ILE A N 1
ATOM 755 C CA . ILE A 1 93 ? -0.649 8.046 -13.006 1.00 36.50 93 ILE A CA 1
ATOM 756 C C . ILE A 1 93 ? -2.097 8.370 -13.376 1.00 36.50 93 ILE A C 1
ATOM 758 O O . ILE A 1 93 ? -2.884 8.782 -12.526 1.00 36.50 93 ILE A O 1
ATOM 762 N N . TYR A 1 94 ? -2.435 8.212 -14.652 1.00 34.50 94 TYR A N 1
ATOM 763 C CA . TYR A 1 94 ? -3.816 8.070 -15.095 1.00 34.50 94 TYR A CA 1
ATOM 764 C C . TYR A 1 94 ? -4.008 6.636 -15.551 1.00 34.50 94 TYR A C 1
ATOM 766 O O . TYR A 1 94 ? -3.805 6.323 -16.717 1.00 34.50 94 TYR A O 1
ATOM 774 N N . GLU A 1 95 ? -4.409 5.769 -14.633 1.00 37.03 95 GLU A N 1
ATOM 775 C CA . GLU A 1 95 ? -5.137 4.569 -15.016 1.00 37.03 95 GLU A CA 1
ATOM 776 C C . GLU A 1 95 ? -6.072 4.183 -13.872 1.00 37.03 95 GLU A C 1
ATOM 778 O O . GLU A 1 95 ? -5.686 4.134 -12.703 1.00 37.03 95 GLU A O 1
ATOM 783 N N . VAL A 1 96 ? -7.347 4.032 -14.219 1.00 41.12 96 VAL A N 1
ATOM 784 C CA . VAL A 1 96 ? -8.438 3.732 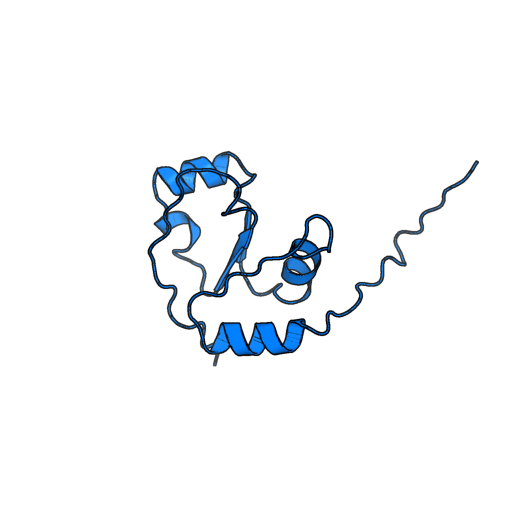-13.297 1.00 41.12 96 VAL A CA 1
ATOM 785 C C . VAL A 1 96 ? -8.361 2.241 -13.000 1.00 41.12 96 VAL A C 1
ATOM 787 O O . VAL A 1 96 ? -8.716 1.423 -13.844 1.00 41.12 96 VAL A O 1
ATOM 790 N N . CYS A 1 97 ? -7.881 1.881 -11.811 1.00 41.75 97 CYS A N 1
ATOM 791 C CA . CYS A 1 97 ? -8.019 0.513 -11.326 1.00 41.75 97 CYS A CA 1
ATOM 792 C C . CYS A 1 97 ? -9.523 0.205 -11.238 1.00 41.75 97 CYS A C 1
ATOM 794 O O . CYS A 1 97 ? -10.286 0.997 -10.682 1.00 41.75 97 CYS A O 1
ATOM 796 N N . SER A 1 98 ? -9.989 -0.884 -11.850 1.00 42.66 98 SER A N 1
ATOM 797 C CA . SER A 1 98 ? -11.404 -1.267 -11.743 1.00 42.66 98 SER A CA 1
ATOM 798 C C . SER A 1 98 ? -11.779 -1.410 -10.261 1.00 42.66 98 SER A C 1
ATOM 800 O O . SER A 1 98 ? -10.919 -1.806 -9.473 1.00 42.66 98 SER A O 1
ATOM 802 N N . PRO A 1 99 ? -13.006 -1.043 -9.838 1.00 49.28 99 PRO A N 1
ATOM 803 C CA . PRO A 1 99 ? -13.393 -1.134 -8.434 1.00 49.28 99 PRO A CA 1
ATOM 804 C C . PRO A 1 99 ? -13.123 -2.555 -7.942 1.00 49.28 99 PRO A C 1
ATOM 806 O O . PRO A 1 99 ? -13.640 -3.518 -8.514 1.00 49.28 99 PRO A O 1
ATOM 809 N N . CYS A 1 100 ? -12.267 -2.663 -6.922 1.00 49.81 100 CYS A N 1
ATOM 810 C CA . CYS A 1 100 ? -11.812 -3.923 -6.344 1.00 49.81 100 CYS A CA 1
ATOM 811 C C . CYS A 1 100 ? -13.001 -4.563 -5.610 1.00 49.81 100 CYS A C 1
ATOM 813 O O . CYS A 1 100 ? -13.175 -4.451 -4.398 1.00 49.81 100 CYS A O 1
ATOM 815 N N . THR A 1 101 ? -13.888 -5.170 -6.390 1.00 47.47 101 THR A N 1
ATOM 816 C CA . THR A 1 101 ? -15.060 -5.910 -5.944 1.00 47.47 101 THR A CA 1
ATOM 817 C C . THR A 1 101 ? -14.604 -7.341 -5.733 1.00 47.47 101 THR A C 1
ATOM 819 O O . THR A 1 101 ? -14.705 -8.190 -6.612 1.00 47.47 101 THR A O 1
ATOM 822 N N . LYS A 1 102 ? -14.015 -7.601 -4.560 1.00 43.25 102 LYS A N 1
ATOM 823 C CA . LYS A 1 102 ? -13.873 -8.987 -4.108 1.00 43.25 102 LYS A CA 1
ATOM 824 C C . LYS A 1 102 ? -15.290 -9.566 -3.926 1.00 43.25 102 LYS A C 1
ATOM 826 O O . LYS A 1 102 ? -16.129 -8.842 -3.382 1.00 43.25 102 LYS A O 1
ATOM 831 N N . PRO A 1 103 ? -15.568 -10.790 -4.410 1.00 42.41 103 PRO A N 1
ATOM 832 C CA . PRO A 1 103 ? -16.838 -11.470 -4.164 1.00 42.41 103 PRO A CA 1
ATOM 833 C C . PRO A 1 103 ? -17.063 -11.759 -2.674 1.00 42.41 103 PRO A C 1
ATOM 835 O O . PRO A 1 103 ? -16.063 -11.856 -1.922 1.00 42.41 103 PRO A O 1
#

Mean predicted aligned error: 10.09 Å

Sequence (103 aa):
MKDNISHTEINYIKRRLAPIMRQTTAIFSVVVVTGARQVGKSTMLRNEFQDFAYITMDDYDIMERARLDPQSLWRDKDCIIIDEALCKCQIRIYEVCSPCTKP

Foldseek 3Di:
DDDPPPPPDPPDDQDPCLVVVVVVLQVALDDDDDDDPPPCPVVNCCPSVVVAAEAECVDPVLVVCCVPPVCVVPVPTLHHDYPPPPVDPDRDDPDRRDRSDDD